Protein AF-A0A5N7MW21-F1 (afdb_monomer)

pLDDT: mean 92.71, std 13.47, range [44.91, 98.75]

Nearest PDB structures (foldseek):
  5xu0-assembly1_A-2  TM=8.610E-01  e=2.355E+00  Streptococcus pneumoniae
  4kis-assembly3_C  TM=7.226E-01  e=6.977E+00  Listeria innocua Clip11262

Structure (mmCIF, N/CA/C/O backbone):
data_AF-A0A5N7MW21-F1
#
_entry.id   AF-A0A5N7MW21-F1
#
loop_
_atom_site.group_PDB
_atom_site.id
_atom_site.type_symbol
_atom_site.label_atom_id
_atom_site.label_alt_id
_atom_site.label_comp_id
_atom_site.label_asym_id
_atom_site.label_entity_id
_atom_site.label_seq_id
_atom_site.pd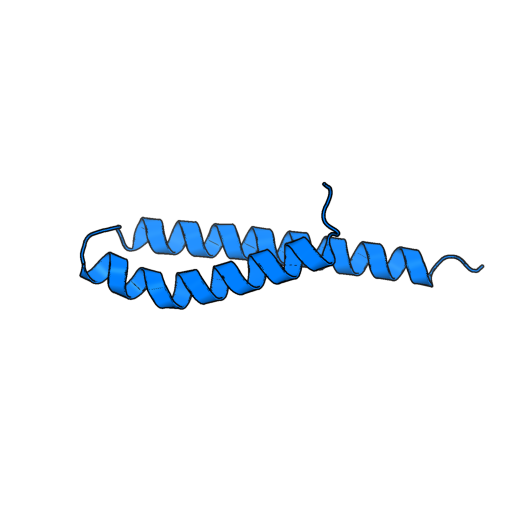bx_PDB_ins_code
_atom_site.Cartn_x
_atom_site.Cartn_y
_atom_site.Cartn_z
_atom_site.occupancy
_atom_site.B_iso_or_equiv
_atom_site.auth_seq_id
_atom_site.auth_comp_id
_atom_site.auth_asym_id
_atom_site.auth_atom_id
_atom_site.pdbx_PDB_model_num
ATOM 1 N N . MET A 1 1 ? 1.487 15.689 -16.285 1.00 76.00 1 MET A N 1
ATOM 2 C CA . MET A 1 1 ? 2.737 15.227 -15.646 1.00 76.00 1 MET A CA 1
ATOM 3 C C . MET A 1 1 ? 2.604 13.733 -15.425 1.00 76.00 1 MET A C 1
ATOM 5 O O . MET A 1 1 ? 1.538 13.317 -14.989 1.00 76.00 1 MET A O 1
ATOM 9 N N . THR A 1 2 ? 3.631 12.956 -15.757 1.00 92.00 2 THR A N 1
ATOM 10 C CA . THR A 1 2 ? 3.653 11.494 -15.593 1.00 92.00 2 THR A CA 1
ATOM 11 C C . THR A 1 2 ? 4.777 11.145 -14.624 1.00 92.00 2 THR A C 1
ATOM 13 O O . THR A 1 2 ? 5.826 11.786 -14.669 1.00 92.00 2 THR A O 1
ATOM 16 N N . PHE A 1 3 ? 4.550 10.179 -13.736 1.00 95.81 3 PHE A N 1
ATOM 17 C CA . PHE A 1 3 ? 5.531 9.723 -12.749 1.00 95.81 3 PHE A CA 1
ATOM 18 C C . PHE A 1 3 ? 6.126 8.382 -13.177 1.00 95.81 3 PHE A C 1
ATOM 20 O O . PHE A 1 3 ? 5.434 7.578 -13.801 1.00 95.81 3 PHE A O 1
ATOM 27 N N . THR A 1 4 ? 7.390 8.142 -12.835 1.00 96.50 4 THR A N 1
ATOM 28 C CA . THR A 1 4 ? 8.046 6.848 -13.076 1.00 96.50 4 THR A CA 1
ATOM 29 C C . THR A 1 4 ? 7.524 5.784 -12.111 1.00 96.50 4 THR A C 1
ATOM 31 O O . THR A 1 4 ? 7.027 6.119 -11.028 1.00 96.50 4 THR A O 1
ATOM 34 N N . ALA A 1 5 ? 7.670 4.496 -12.445 1.00 95.75 5 ALA A N 1
ATOM 35 C CA . ALA A 1 5 ? 7.258 3.433 -11.529 1.00 95.75 5 ALA A CA 1
ATOM 36 C C . ALA A 1 5 ? 8.024 3.490 -10.196 1.00 95.75 5 ALA A C 1
ATOM 38 O O . ALA A 1 5 ? 7.430 3.258 -9.147 1.00 95.75 5 ALA A O 1
ATOM 39 N N . GLU A 1 6 ? 9.299 3.899 -10.202 1.00 97.44 6 GLU A N 1
ATOM 40 C CA . GLU A 1 6 ? 10.072 4.120 -8.970 1.00 97.44 6 GLU A CA 1
ATOM 41 C C . GLU A 1 6 ? 9.451 5.216 -8.090 1.00 97.44 6 GLU A C 1
ATOM 43 O O . GLU A 1 6 ? 9.308 5.036 -6.880 1.00 97.44 6 GLU A O 1
ATOM 48 N N . GLN A 1 7 ? 9.038 6.343 -8.681 1.00 97.88 7 GLN A N 1
ATOM 49 C CA . GLN A 1 7 ? 8.380 7.419 -7.932 1.00 97.88 7 GLN A CA 1
ATOM 50 C C . GLN A 1 7 ? 7.062 6.941 -7.313 1.00 97.88 7 GLN A C 1
ATOM 52 O O . GLN A 1 7 ? 6.773 7.258 -6.156 1.00 97.88 7 GLN A O 1
ATOM 57 N N . LEU A 1 8 ? 6.284 6.155 -8.062 1.00 98.06 8 LEU A N 1
ATOM 58 C CA . LEU A 1 8 ? 5.037 5.567 -7.578 1.00 98.06 8 LEU A CA 1
ATOM 59 C C . LEU A 1 8 ? 5.287 4.554 -6.450 1.00 98.06 8 LEU A C 1
ATOM 61 O O . LEU A 1 8 ? 4.606 4.618 -5.427 1.00 98.06 8 LEU A O 1
ATOM 65 N N . ALA A 1 9 ? 6.295 3.687 -6.585 1.00 98.25 9 ALA A N 1
ATOM 66 C CA . ALA A 1 9 ? 6.673 2.709 -5.565 1.00 98.25 9 ALA A CA 1
ATOM 67 C C . ALA A 1 9 ? 7.077 3.388 -4.251 1.00 98.25 9 ALA A C 1
ATOM 69 O O . ALA A 1 9 ? 6.521 3.084 -3.195 1.00 98.25 9 ALA A O 1
ATOM 70 N N . VAL A 1 10 ? 7.972 4.379 -4.315 1.00 98.31 10 VAL A N 1
ATOM 71 C CA . VAL A 1 10 ? 8.415 5.137 -3.133 1.00 98.31 10 VAL A CA 1
ATOM 72 C C . VAL A 1 10 ? 7.250 5.876 -2.471 1.00 98.31 10 VAL A C 1
ATOM 74 O O . VAL A 1 10 ? 7.183 5.953 -1.242 1.00 98.31 10 VAL A O 1
ATOM 77 N N . CYS A 1 11 ? 6.326 6.427 -3.261 1.00 98.50 11 CYS A N 1
ATOM 78 C CA . CYS A 1 11 ? 5.133 7.087 -2.737 1.00 98.50 11 CYS A CA 1
ATOM 79 C C . CYS A 1 11 ? 4.232 6.098 -1.980 1.00 98.50 11 CYS A C 1
ATOM 81 O O . CYS A 1 11 ? 3.905 6.334 -0.815 1.00 98.50 11 CYS A O 1
ATOM 83 N N . ALA A 1 12 ? 3.901 4.963 -2.600 1.00 98.50 12 ALA A N 1
ATOM 84 C CA . ALA A 1 12 ? 3.050 3.940 -2.000 1.00 98.50 12 ALA A CA 1
ATOM 85 C C . ALA A 1 12 ? 3.666 3.351 -0.717 1.00 98.50 12 ALA A C 1
ATOM 87 O O . ALA A 1 12 ? 2.985 3.219 0.297 1.00 98.50 12 ALA A O 1
ATOM 88 N N . GLU A 1 13 ? 4.973 3.078 -0.703 1.00 98.62 13 GLU A N 1
ATOM 89 C CA . GLU A 1 13 ? 5.685 2.589 0.487 1.00 98.62 13 GLU A CA 1
ATOM 90 C C . GLU A 1 13 ? 5.642 3.582 1.657 1.00 98.62 13 GLU A C 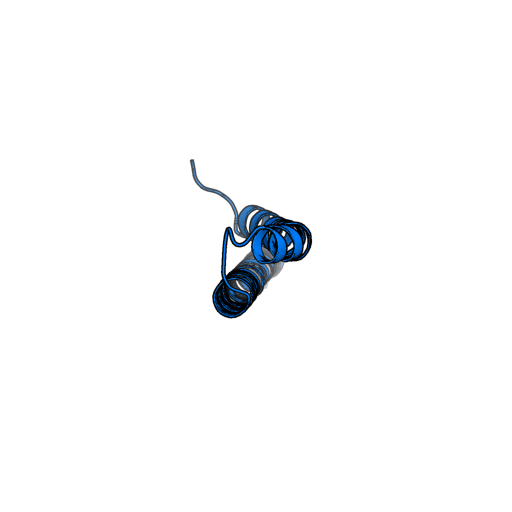1
ATOM 92 O O . GLU A 1 13 ? 5.503 3.185 2.820 1.00 98.62 13 GLU A O 1
ATOM 97 N N . ARG A 1 14 ? 5.764 4.885 1.374 1.00 98.62 14 ARG A N 1
ATOM 98 C CA . ARG A 1 14 ? 5.615 5.934 2.394 1.00 98.62 14 ARG A CA 1
ATOM 99 C C . ARG A 1 14 ? 4.194 5.961 2.936 1.00 98.62 14 ARG A C 1
ATOM 101 O O . ARG A 1 14 ? 4.023 6.044 4.149 1.00 98.62 14 ARG A O 1
ATOM 108 N N . GLU A 1 15 ? 3.202 5.841 2.066 1.00 98.50 15 GLU A N 1
ATOM 109 C CA . GLU A 1 15 ? 1.795 5.836 2.454 1.00 98.50 15 GLU A CA 1
ATOM 110 C C . GLU A 1 15 ? 1.456 4.635 3.351 1.00 98.50 15 GLU A C 1
ATOM 112 O O . GLU A 1 15 ? 0.830 4.824 4.391 1.00 98.50 15 GLU A O 1
ATOM 117 N N . VAL A 1 16 ? 1.963 3.426 3.060 1.00 98.62 16 VAL A N 1
ATOM 118 C CA . VAL A 1 16 ? 1.834 2.268 3.974 1.00 98.62 16 VAL A CA 1
ATOM 119 C C . VAL A 1 16 ? 2.361 2.611 5.371 1.00 98.62 16 VAL A C 1
ATOM 121 O O . VAL A 1 16 ? 1.683 2.369 6.371 1.00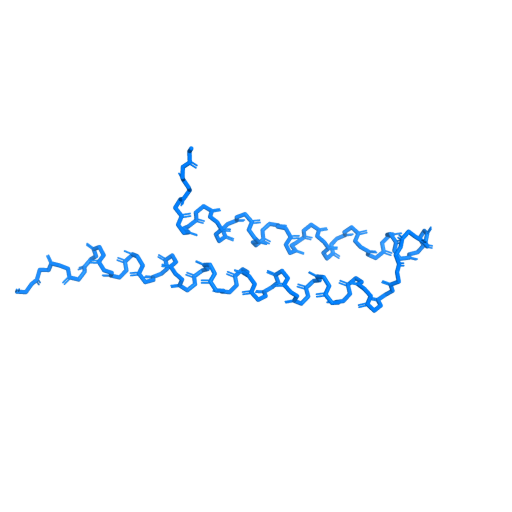 98.62 16 VAL A O 1
ATOM 124 N N . LYS A 1 17 ? 3.562 3.201 5.462 1.00 98.62 17 LYS A N 1
ATOM 125 C CA . LYS A 1 17 ? 4.174 3.580 6.749 1.00 98.62 17 LYS A CA 1
ATOM 126 C C . LYS A 1 17 ? 3.338 4.625 7.486 1.00 98.62 17 LYS A C 1
ATOM 128 O O . LYS A 1 17 ? 3.140 4.507 8.694 1.00 98.62 17 LYS A O 1
ATOM 133 N N . GLN A 1 18 ? 2.834 5.623 6.764 1.00 98.56 18 GLN A N 1
ATOM 134 C CA . GLN A 1 18 ? 1.996 6.675 7.331 1.00 98.56 18 GLN A CA 1
ATOM 135 C C . GLN A 1 18 ? 0.674 6.112 7.857 1.00 98.56 18 GLN A C 1
ATOM 137 O O . GLN A 1 18 ? 0.309 6.412 8.991 1.00 98.56 18 GLN A O 1
ATOM 142 N N . ARG A 1 19 ? 0.002 5.241 7.097 1.00 98.50 19 ARG A N 1
ATOM 143 C CA . ARG A 1 19 ? -1.246 4.585 7.518 1.00 98.50 19 ARG A CA 1
ATOM 144 C C . ARG A 1 19 ? -1.040 3.709 8.744 1.00 98.50 19 ARG A C 1
ATOM 146 O O . ARG A 1 19 ? -1.738 3.893 9.734 1.00 98.50 19 ARG A O 1
ATOM 153 N N . ARG A 1 20 ? -0.020 2.844 8.736 1.00 98.44 20 ARG A N 1
ATOM 154 C CA . ARG A 1 20 ? 0.334 2.002 9.896 1.00 98.44 20 ARG A CA 1
ATOM 155 C C . ARG A 1 20 ? 0.618 2.824 11.159 1.00 98.44 20 ARG A C 1
ATOM 157 O O . ARG A 1 20 ? 0.373 2.344 12.259 1.00 98.44 20 ARG A O 1
ATOM 164 N N . ARG A 1 21 ? 1.115 4.057 11.013 1.00 98.44 21 ARG A N 1
ATOM 165 C CA . ARG A 1 21 ? 1.353 4.981 12.131 1.00 98.44 21 ARG A CA 1
ATOM 16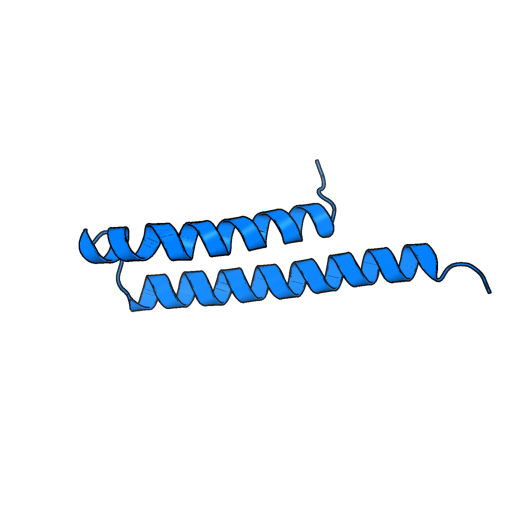6 C C . ARG A 1 21 ? 0.094 5.738 12.569 1.00 98.44 21 ARG A C 1
ATOM 168 O O . ARG A 1 21 ? -0.107 5.912 13.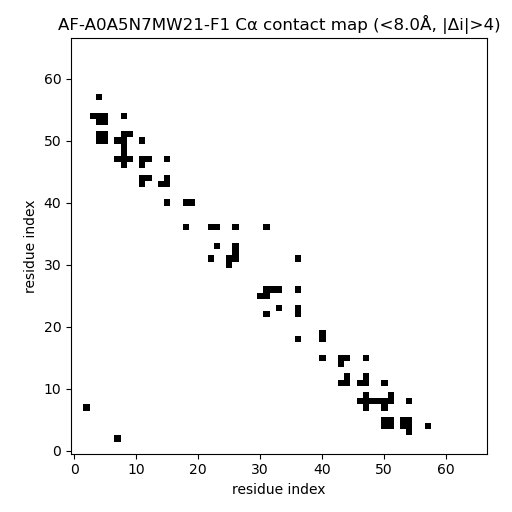763 1.00 98.44 21 ARG A O 1
ATOM 175 N N . ALA A 1 22 ? -0.701 6.244 11.630 1.00 98.38 22 ALA A N 1
ATOM 176 C CA . ALA A 1 22 ? -1.811 7.154 11.918 1.00 98.38 22 ALA A CA 1
ATOM 177 C C . ALA A 1 22 ? -3.123 6.429 12.240 1.00 98.38 22 ALA A C 1
ATOM 179 O O . ALA A 1 22 ? -3.881 6.881 13.095 1.00 98.38 22 ALA A O 1
ATOM 180 N N . TYR A 1 23 ? -3.399 5.312 11.567 1.00 98.56 23 TYR A N 1
ATOM 181 C CA . TYR A 1 23 ? -4.689 4.634 11.665 1.00 98.56 23 TYR A CA 1
ATOM 182 C C . TYR A 1 23 ? -5.013 4.086 13.053 1.00 98.56 23 TYR A C 1
ATOM 184 O O . TYR A 1 23 ? -6.169 4.232 13.433 1.00 98.56 23 TYR A O 1
ATOM 192 N N . PRO A 1 24 ? -4.067 3.547 13.851 1.00 98.56 24 PRO A N 1
ATOM 193 C CA . PRO A 1 24 ? -4.380 3.134 15.220 1.00 98.56 24 PRO A CA 1
ATOM 194 C C . PRO A 1 24 ? -5.025 4.263 16.034 1.00 98.56 24 PRO A C 1
ATOM 196 O O . PRO A 1 24 ? -6.090 4.079 16.613 1.00 98.56 24 PRO A O 1
ATOM 199 N N . HIS A 1 25 ? -4.460 5.471 15.959 1.00 98.38 25 HIS A N 1
ATOM 200 C CA . HIS A 1 25 ? -5.022 6.645 16.624 1.00 98.38 25 HIS A CA 1
ATOM 201 C C . HIS A 1 25 ? -6.396 7.034 16.054 1.00 98.38 25 HIS A C 1
ATOM 203 O O . HIS A 1 25 ? -7.308 7.386 16.793 1.00 98.38 25 HIS A O 1
ATOM 209 N N . TRP A 1 26 ? -6.597 6.926 14.738 1.00 98.62 26 TRP A N 1
ATOM 210 C CA . TRP A 1 26 ? -7.905 7.197 14.133 1.00 98.62 26 TRP A CA 1
ATOM 211 C C . TRP A 1 26 ? -8.970 6.155 14.502 1.00 98.62 26 TRP A C 1
ATOM 213 O O . TRP A 1 26 ? -10.153 6.494 14.550 1.00 98.62 26 TRP A O 1
ATOM 223 N N . VAL A 1 27 ? -8.573 4.909 14.771 1.00 98.69 27 VAL A N 1
ATOM 224 C CA . VAL A 1 27 ? -9.458 3.864 15.301 1.00 98.69 27 VAL A CA 1
ATOM 225 C C . VAL A 1 27 ? -9.823 4.166 16.755 1.00 98.69 27 VAL A C 1
ATOM 227 O O . VAL A 1 27 ? -11.005 4.122 17.101 1.00 98.69 27 VAL A O 1
ATOM 230 N N . GLU A 1 28 ? -8.847 4.541 17.587 1.00 98.56 28 GLU A N 1
ATOM 231 C CA . GLU A 1 28 ? -9.068 4.966 18.979 1.00 98.56 28 GLU A CA 1
ATOM 232 C C . GLU A 1 28 ? -10.039 6.154 19.065 1.00 98.56 28 GLU A C 1
ATOM 234 O O . GLU A 1 28 ? -11.010 6.119 19.824 1.00 98.56 28 GLU A O 1
ATOM 239 N N . ASP A 1 29 ? -9.849 7.151 18.199 1.00 98.50 29 ASP A N 1
ATOM 240 C CA . ASP A 1 29 ? -10.701 8.340 18.084 1.00 98.50 29 ASP A CA 1
ATOM 241 C C . ASP A 1 29 ? -12.060 8.066 17.410 1.00 98.50 29 ASP A C 1
ATOM 243 O O . ASP A 1 29 ? -12.850 8.989 17.194 1.00 98.50 29 ASP A O 1
ATOM 247 N N . ARG A 1 30 ? -12.348 6.810 17.035 1.00 98.19 30 ARG A N 1
ATOM 248 C CA . ARG A 1 30 ? -13.566 6.381 16.319 1.00 98.19 30 ARG A CA 1
ATOM 249 C C . ARG A 1 30 ? -13.806 7.110 14.992 1.00 98.19 30 ARG A C 1
ATOM 251 O O . ARG A 1 30 ? -14.939 7.196 14.520 1.00 98.19 30 ARG A O 1
ATOM 258 N N . ARG A 1 31 ? -12.743 7.609 14.360 1.00 98.50 31 ARG A N 1
ATOM 259 C CA . ARG A 1 31 ? -12.773 8.193 13.009 1.00 98.50 31 ARG A CA 1
ATOM 260 C C . ARG A 1 31 ? -12.835 7.124 11.918 1.00 98.50 31 ARG A C 1
ATOM 262 O O . ARG A 1 31 ? -13.249 7.424 10.802 1.00 98.50 31 ARG A O 1
ATOM 269 N N . MET A 1 32 ? -12.439 5.891 12.232 1.00 98.38 32 MET A N 1
ATOM 270 C CA . MET A 1 32 ? -12.595 4.711 11.378 1.00 98.38 32 MET A CA 1
ATOM 271 C C . MET A 1 32 ? -12.697 3.427 12.206 1.00 98.38 32 MET A C 1
ATOM 273 O O . MET A 1 32 ? -12.361 3.412 13.386 1.00 98.38 32 MET A O 1
ATOM 277 N N . THR A 1 33 ? -13.161 2.341 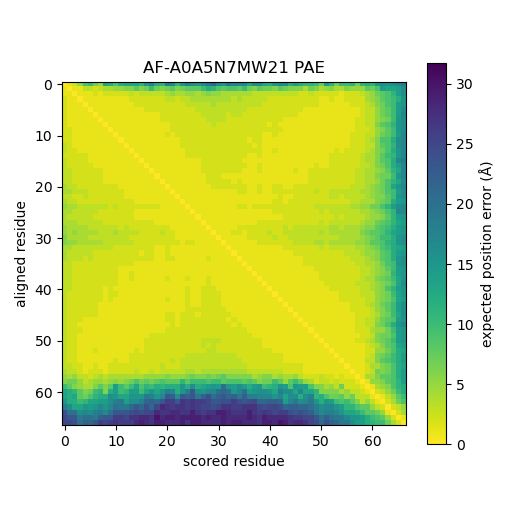11.588 1.00 98.69 33 THR A N 1
ATOM 278 C CA . THR A 1 33 ? -13.156 1.007 12.204 1.00 98.69 33 THR A CA 1
ATOM 279 C C . THR A 1 33 ? -11.808 0.321 11.991 1.00 98.69 33 THR A C 1
ATOM 281 O O . THR A 1 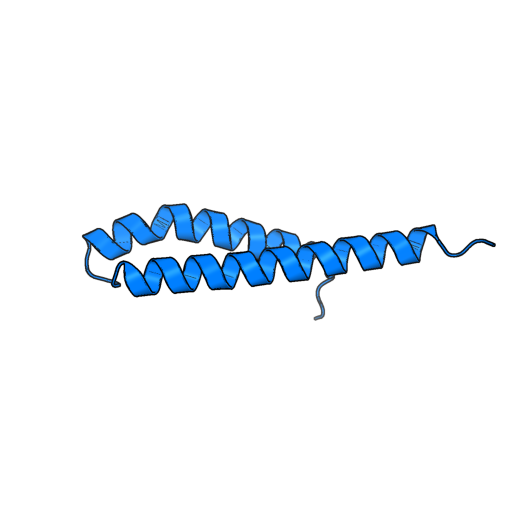33 ? -11.132 0.576 10.994 1.00 98.69 33 THR A O 1
ATOM 284 N N . GLN A 1 34 ? -11.444 -0.601 12.890 1.00 98.25 34 GLN A N 1
ATOM 285 C CA . GLN A 1 34 ? -10.239 -1.425 12.728 1.00 98.25 34 GLN A CA 1
ATOM 286 C C . GLN A 1 34 ? -10.269 -2.206 11.407 1.00 98.25 34 GLN A C 1
ATOM 288 O O . GLN A 1 34 ? -9.305 -2.172 10.657 1.00 98.25 34 GLN A O 1
ATOM 293 N N . ALA A 1 35 ? -11.410 -2.820 11.075 1.00 98.69 35 ALA A N 1
ATOM 294 C CA . ALA A 1 35 ? -11.564 -3.579 9.834 1.00 98.69 35 ALA A CA 1
ATOM 295 C C . ALA A 1 35 ? -11.290 -2.727 8.582 1.00 98.69 35 ALA A C 1
ATOM 297 O O . ALA A 1 35 ? -10.618 -3.182 7.662 1.00 98.69 35 ALA A O 1
ATOM 298 N N . PHE A 1 36 ? -11.763 -1.476 8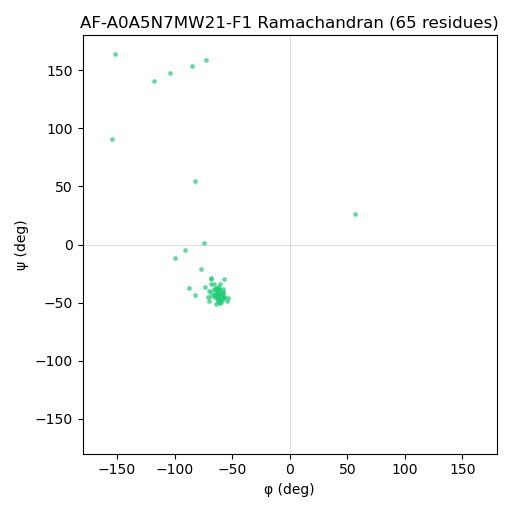.563 1.00 98.62 36 PHE A N 1
ATOM 299 C CA . PHE A 1 36 ? -11.489 -0.570 7.451 1.00 98.62 36 PHE A CA 1
ATOM 300 C C . PHE A 1 36 ? -10.019 -0.132 7.420 1.00 98.62 36 PHE A C 1
ATOM 302 O O . PHE A 1 36 ? -9.422 -0.069 6.349 1.00 98.62 36 PHE A O 1
ATOM 309 N N . ALA A 1 37 ? -9.412 0.134 8.581 1.00 98.69 37 ALA A N 1
ATOM 310 C CA . ALA A 1 37 ? -7.985 0.435 8.670 1.00 98.69 37 ALA A CA 1
ATOM 311 C C . ALA A 1 37 ? -7.129 -0.713 8.105 1.00 98.69 37 ALA A C 1
ATOM 313 O O . ALA A 1 37 ? -6.233 -0.465 7.295 1.00 98.69 37 ALA A O 1
ATOM 314 N N . ASP A 1 38 ? -7.443 -1.953 8.482 1.00 98.75 38 ASP A N 1
ATOM 315 C CA . ASP A 1 38 ? -6.742 -3.156 8.029 1.00 98.75 38 ASP A CA 1
ATOM 316 C C . ASP A 1 38 ? -6.880 -3.343 6.514 1.00 98.75 38 ASP A C 1
ATOM 318 O O . ASP A 1 38 ? -5.883 -3.551 5.821 1.00 98.75 38 ASP A O 1
ATOM 322 N N . GLU A 1 39 ? -8.095 -3.187 5.977 1.00 98.69 39 GLU A N 1
ATOM 323 C CA . GLU A 1 39 ? -8.359 -3.252 4.537 1.00 98.69 39 GLU A CA 1
ATOM 324 C C . GLU A 1 39 ? -7.550 -2.199 3.766 1.00 98.69 39 GLU A C 1
ATOM 326 O O . GLU A 1 39 ? -6.878 -2.507 2.778 1.00 98.69 39 GLU A O 1
ATOM 331 N N . GLN A 1 40 ? -7.562 -0.950 4.234 1.00 98.69 40 GLN A N 1
ATOM 332 C CA . GLN A 1 40 ? -6.849 0.156 3.596 1.00 98.69 40 GLN A CA 1
ATOM 333 C C . GLN A 1 40 ? -5.325 -0.010 3.648 1.00 98.69 40 GLN A C 1
ATOM 335 O O . GLN A 1 40 ? -4.628 0.416 2.719 1.00 98.69 40 GLN A O 1
ATOM 340 N N . VAL A 1 41 ? -4.789 -0.602 4.717 1.00 98.62 41 VAL A N 1
ATOM 341 C CA . VAL A 1 41 ? -3.363 -0.938 4.814 1.00 98.62 41 VAL A CA 1
ATOM 342 C C . VAL A 1 41 ? -3.026 -2.076 3.852 1.00 98.62 41 VAL A C 1
ATOM 344 O O . VAL A 1 41 ? -2.105 -1.921 3.051 1.00 98.62 41 VAL A O 1
ATOM 347 N N . ALA A 1 42 ? -3.802 -3.163 3.848 1.00 98.69 42 ALA A N 1
ATOM 348 C CA . ALA A 1 42 ? -3.581 -4.309 2.965 1.00 98.69 42 ALA A CA 1
ATOM 349 C C . ALA A 1 42 ? -3.638 -3.920 1.477 1.00 98.69 42 ALA A C 1
ATOM 351 O O . ALA A 1 42 ? -2.783 -4.326 0.685 1.00 98.69 42 ALA A O 1
ATOM 352 N N . MET A 1 43 ? -4.604 -3.078 1.100 1.00 98.75 43 MET A N 1
ATOM 353 C CA . MET A 1 43 ? -4.729 -2.548 -0.258 1.00 98.75 43 MET A CA 1
ATOM 354 C C . MET A 1 43 ? -3.510 -1.708 -0.652 1.00 98.75 43 MET A C 1
ATOM 356 O O . MET A 1 43 ? -2.953 -1.892 -1.734 1.00 98.75 43 MET A O 1
ATOM 360 N N . MET A 1 44 ? -3.058 -0.805 0.222 1.00 98.62 44 MET A N 1
ATOM 361 C CA . MET A 1 44 ? -1.898 0.038 -0.077 1.00 98.62 44 MET A CA 1
ATOM 362 C C . MET A 1 44 ? -0.596 -0.770 -0.140 1.00 98.62 44 MET A C 1
ATOM 364 O O . MET A 1 44 ? 0.273 -0.484 -0.959 1.00 98.62 44 MET A O 1
ATOM 368 N N . GLU A 1 45 ? -0.470 -1.820 0.671 1.00 98.69 45 GLU A N 1
ATOM 369 C CA . GLU A 1 45 ? 0.650 -2.757 0.582 1.00 98.69 45 GLU A CA 1
ATOM 370 C C . GLU A 1 45 ? 0.677 -3.504 -0.750 1.00 98.69 45 GLU A C 1
ATOM 372 O O . GLU A 1 45 ? 1.753 -3.674 -1.323 1.00 98.69 45 GLU A O 1
ATOM 377 N N . GLN A 1 46 ? -0.483 -3.919 -1.266 1.00 98.75 46 GLN A N 1
ATOM 378 C CA . GLN A 1 46 ? -0.576 -4.512 -2.599 1.00 98.75 46 GLN A CA 1
ATOM 379 C C . GLN A 1 46 ? -0.114 -3.520 -3.674 1.00 98.75 46 GLN A C 1
ATOM 381 O O . GLN A 1 46 ? 0.746 -3.858 -4.483 1.00 98.75 46 GLN A O 1
ATOM 386 N N . ILE A 1 47 ? -0.592 -2.272 -3.623 1.00 98.50 47 ILE A N 1
ATOM 387 C CA . ILE A 1 47 ? -0.179 -1.211 -4.556 1.00 98.50 47 ILE A CA 1
ATOM 388 C C . ILE A 1 47 ? 1.335 -0.972 -4.495 1.00 98.50 47 ILE A C 1
ATOM 390 O O . ILE A 1 47 ? 1.979 -0.821 -5.537 1.00 98.50 47 ILE A O 1
ATOM 394 N N . ALA A 1 48 ? 1.916 -0.944 -3.293 1.00 98.50 48 ALA A N 1
ATOM 395 C CA . ALA A 1 48 ? 3.352 -0.767 -3.109 1.00 98.50 48 ALA A CA 1
ATOM 396 C C . ALA A 1 48 ? 4.150 -1.924 -3.728 1.00 98.50 48 ALA A C 1
ATOM 398 O O . ALA A 1 48 ? 5.108 -1.670 -4.459 1.00 98.50 48 ALA A O 1
ATOM 399 N N . ARG A 1 49 ? 3.725 -3.178 -3.506 1.00 98.62 49 ARG A N 1
ATOM 400 C CA . ARG A 1 49 ? 4.343 -4.363 -4.127 1.00 98.62 49 ARG A CA 1
ATOM 401 C C . ARG A 1 49 ? 4.283 -4.303 -5.651 1.00 98.62 49 ARG A C 1
ATOM 403 O O . ARG A 1 49 ? 5.312 -4.463 -6.301 1.00 98.62 49 ARG A O 1
ATOM 410 N N . ASP A 1 50 ? 3.112 -4.016 -6.210 1.00 98.38 50 ASP A N 1
ATOM 411 C CA . ASP A 1 50 ? 2.912 -3.988 -7.662 1.00 98.38 50 ASP A CA 1
ATOM 412 C C . ASP A 1 50 ? 3.714 -2.859 -8.320 1.00 98.38 50 ASP A C 1
ATOM 414 O O . ASP A 1 50 ? 4.295 -3.030 -9.392 1.00 98.38 50 ASP A O 1
ATOM 418 N N . SER A 1 51 ? 3.785 -1.699 -7.663 1.00 97.69 51 SER A N 1
ATOM 419 C CA . SER A 1 51 ? 4.570 -0.557 -8.141 1.00 97.69 51 SER A CA 1
ATOM 420 C C . SER A 1 51 ? 6.072 -0.835 -8.073 1.00 97.69 51 SER A C 1
ATOM 422 O O . SER A 1 51 ? 6.793 -0.505 -9.012 1.00 97.69 51 SER A O 1
ATOM 424 N N . ARG A 1 52 ? 6.548 -1.482 -6.999 1.00 98.25 52 ARG A N 1
ATOM 425 C CA . ARG A 1 52 ? 7.950 -1.895 -6.861 1.00 98.25 52 ARG A CA 1
ATOM 426 C C . ARG A 1 52 ? 8.337 -2.911 -7.933 1.00 98.25 52 ARG A C 1
ATOM 428 O O . ARG A 1 52 ? 9.345 -2.714 -8.599 1.00 98.25 52 ARG A O 1
ATOM 435 N N . ALA A 1 53 ? 7.498 -3.920 -8.171 1.00 97.50 53 ALA A N 1
ATOM 436 C CA . ALA A 1 53 ? 7.726 -4.907 -9.224 1.00 97.50 53 ALA A CA 1
ATOM 437 C C . ALA A 1 53 ? 7.841 -4.256 -10.615 1.00 97.50 53 ALA A C 1
ATOM 439 O O . ALA A 1 53 ? 8.731 -4.604 -11.386 1.00 97.50 53 ALA A O 1
ATOM 440 N N . LYS A 1 54 ? 6.992 -3.263 -10.919 1.00 96.94 54 LYS A N 1
ATOM 441 C CA . LYS A 1 54 ? 7.100 -2.475 -12.159 1.00 96.94 54 LYS A CA 1
ATOM 442 C C . LYS A 1 54 ? 8.395 -1.669 -12.226 1.00 96.94 54 LYS A C 1
ATOM 444 O O . LYS A 1 54 ? 9.041 -1.664 -13.264 1.00 96.94 54 LYS A O 1
ATOM 449 N N . ALA A 1 55 ? 8.788 -1.019 -11.131 1.00 96.50 55 ALA A N 1
ATOM 450 C CA . ALA A 1 55 ? 10.035 -0.258 -11.071 1.00 96.50 55 ALA A CA 1
ATOM 451 C C . ALA A 1 55 ? 11.265 -1.148 -11.301 1.00 96.50 55 ALA A C 1
ATOM 453 O O . ALA A 1 55 ? 12.219 -0.735 -11.956 1.00 96.50 55 ALA A O 1
ATOM 454 N N . ASP A 1 56 ? 11.240 -2.373 -10.781 1.00 95.06 56 ASP A N 1
ATOM 455 C CA . ASP A 1 56 ? 12.327 -3.331 -10.956 1.00 95.06 56 ASP A CA 1
ATOM 456 C C . ASP A 1 56 ? 12.350 -3.910 -12.380 1.00 95.06 56 ASP A C 1
ATOM 458 O O . ASP A 1 56 ? 13.431 -4.058 -12.951 1.00 95.06 56 ASP A O 1
ATOM 462 N N . ALA A 1 57 ? 11.183 -4.144 -12.992 1.00 93.94 57 ALA A N 1
ATOM 463 C CA . ALA A 1 57 ? 11.078 -4.516 -14.404 1.00 93.94 57 ALA A CA 1
ATOM 464 C C . ALA A 1 57 ? 11.621 -3.410 -15.329 1.00 93.94 57 ALA A C 1
ATOM 466 O O . ALA A 1 57 ? 12.475 -3.688 -16.164 1.00 93.94 57 ALA A O 1
ATOM 467 N N . GLU A 1 58 ? 11.231 -2.146 -15.110 1.00 90.75 58 GLU A N 1
ATOM 468 C CA . GLU A 1 58 ? 11.746 -0.994 -15.871 1.00 90.75 58 GLU A CA 1
ATOM 469 C C . GLU A 1 58 ? 13.277 -0.876 -15.777 1.00 90.75 58 GLU A C 1
ATOM 471 O O . GLU A 1 58 ? 13.946 -0.559 -16.761 1.00 90.75 58 GLU A O 1
ATOM 476 N N . LYS A 1 59 ? 13.857 -1.151 -14.601 1.00 83.62 59 LYS A N 1
ATOM 477 C CA . LYS A 1 59 ? 15.318 -1.184 -14.435 1.00 83.62 59 LYS A CA 1
ATOM 478 C C . LYS A 1 59 ? 15.942 -2.359 -15.181 1.00 83.62 59 LYS A C 1
ATOM 480 O O . LYS A 1 59 ? 16.971 -2.172 -15.820 1.00 83.62 59 LYS A O 1
ATOM 485 N N . CYS A 1 60 ? 15.358 -3.553 -15.095 1.00 78.50 60 CYS A N 1
ATOM 486 C CA . CYS A 1 60 ? 15.868 -4.737 -15.786 1.00 78.50 60 CYS A CA 1
ATOM 487 C C . CYS A 1 60 ? 15.905 -4.521 -17.306 1.00 78.50 60 CYS A C 1
ATOM 489 O O . CYS A 1 60 ? 16.945 -4.746 -17.926 1.00 78.50 60 CYS A O 1
ATOM 491 N N . ASP A 1 61 ? 14.828 -3.974 -17.873 1.00 74.44 61 ASP A N 1
ATOM 492 C CA . ASP A 1 61 ? 14.731 -3.652 -19.298 1.00 74.44 61 ASP A CA 1
ATOM 493 C C . ASP A 1 61 ? 15.775 -2.605 -19.725 1.00 74.44 61 ASP A C 1
ATOM 495 O O . ASP A 1 61 ? 16.359 -2.705 -20.805 1.00 74.44 61 ASP A O 1
ATOM 499 N N . LEU A 1 62 ? 16.079 -1.631 -18.858 1.00 65.38 62 LEU A N 1
ATOM 500 C CA . LEU A 1 62 ? 17.084 -0.599 -19.128 1.00 65.38 62 LEU A CA 1
ATOM 501 C C . LEU A 1 62 ? 18.525 -1.145 -19.168 1.00 65.38 62 LEU A C 1
ATOM 503 O O . LEU A 1 62 ? 19.360 -0.600 -19.888 1.00 65.38 62 LEU A O 1
ATOM 507 N N . PHE A 1 63 ? 18.827 -2.210 -18.418 1.00 59.50 63 PHE A N 1
ATOM 508 C CA . PHE A 1 63 ? 20.164 -2.823 -18.366 1.00 59.50 63 PHE A CA 1
ATOM 509 C C . PHE A 1 63 ? 20.312 -4.083 -19.244 1.00 59.50 63 PHE A C 1
ATOM 511 O O . PHE A 1 63 ? 21.436 -4.534 -19.456 1.00 59.50 63 PHE A O 1
ATOM 518 N N . GLY A 1 64 ? 19.215 -4.641 -19.772 1.00 54.16 64 GLY A N 1
ATOM 519 C CA . GLY A 1 64 ? 19.200 -5.847 -20.617 1.00 54.16 64 GLY A CA 1
ATOM 520 C C . GLY A 1 64 ? 19.307 -5.603 -22.130 1.00 54.16 64 GLY A C 1
ATOM 521 O O . GLY A 1 64 ? 19.414 -6.555 -22.899 1.00 54.16 64 GLY A O 1
ATOM 522 N N . GLY A 1 65 ? 19.302 -4.345 -22.579 1.00 48.72 65 GLY A N 1
ATOM 523 C CA . GLY A 1 65 ? 19.401 -3.956 -23.990 1.00 48.72 65 GLY A CA 1
ATOM 524 C C . GLY A 1 65 ? 20.831 -3.923 -24.542 1.00 48.72 65 GLY A C 1
ATOM 525 O O . GLY A 1 65 ? 21.260 -2.893 -25.052 1.00 48.72 65 GLY A O 1
ATOM 526 N N . ALA A 1 66 ? 21.577 -5.021 -24.426 1.00 47.47 66 ALA A N 1
ATOM 527 C CA . ALA A 1 66 ? 22.809 -5.253 -25.182 1.00 47.47 66 ALA A CA 1
ATOM 528 C C . ALA A 1 66 ? 23.052 -6.762 -25.311 1.00 47.47 66 ALA A C 1
ATOM 530 O O . ALA A 1 66 ? 23.665 -7.395 -24.451 1.00 47.47 66 ALA A O 1
ATOM 531 N N . SER A 1 67 ? 22.541 -7.357 -26.383 1.00 44.91 67 SER A N 1
ATOM 532 C CA . SER A 1 67 ? 22.980 -8.654 -26.906 1.00 44.91 67 SER A CA 1
ATOM 533 C C . SER A 1 67 ? 22.846 -8.635 -28.417 1.00 44.91 67 SER A C 1
ATOM 535 O O . SER A 1 67 ? 21.819 -8.102 -28.894 1.00 44.91 67 SER A O 1
#

Secondary structure (DSSP, 8-state):
----HHHHHHHHHHHHHHHHHHHHHHHHTTSS-HHHHHHHHHHHHHHHHHHHHHHHHHHHHHHH---

Radius of gyration: 15.99 Å; Cα contacts (8 Å, |Δi|>4): 48; chains: 1; bounding box: 36×24×46 Å

Mean predicted aligned error: 4.57 Å

Foldseek 3Di:
DDDALVVQLVVLVVVLVVLVVCVVVCCVVVVDPPVVSVVVSVVSVVSNVVSVVRNVVVVCVVVVPDD

Sequence (67 aa):
MTFTAEQLAVCAEREVKQRRRAYPHWVEDRRMTQAFADEQVAMMEQIARDSRAKADAEKCDLFGGAS

Organism: NCBI:txid2108360

Solvent-accessible surface area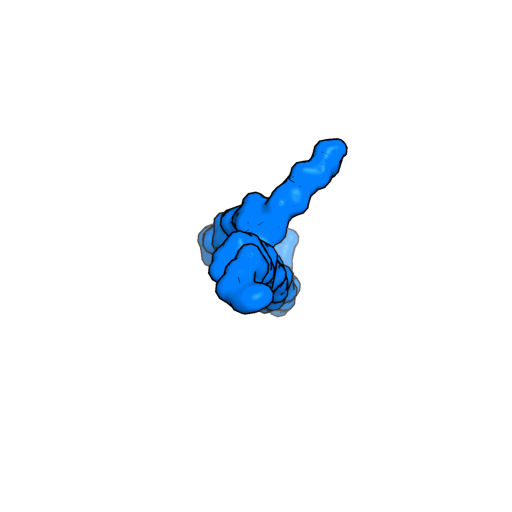 (backbone atoms only — not comparable to full-atom values): 3704 Å² total; per-residue (Å²): 139,86,80,54,44,55,60,49,14,57,50,30,50,51,49,38,54,49,45,73,64,48,42,61,58,34,33,76,70,65,76,43,52,65,69,57,48,51,51,56,44,54,52,34,47,50,52,18,53,56,26,40,52,47,28,52,48,56,51,49,59,70,74,61,80,77,130